Protein AF-A0A359FYI7-F1 (afdb_monomer)

Structure (mmCIF, N/CA/C/O backbone):
data_AF-A0A359FYI7-F1
#
_entry.id   AF-A0A359FYI7-F1
#
loop_
_atom_site.group_PDB
_atom_site.id
_atom_site.type_symbol
_atom_site.label_atom_id
_atom_site.label_alt_id
_atom_site.label_comp_id
_atom_site.label_asym_id
_atom_site.label_entity_id
_atom_site.label_seq_id
_atom_site.pdbx_PDB_ins_code
_atom_site.Cartn_x
_atom_site.Cartn_y
_atom_site.Cartn_z
_atom_site.occupancy
_atom_site.B_iso_or_equiv
_atom_site.auth_seq_id
_atom_site.auth_comp_id
_atom_site.auth_asym_id
_atom_site.auth_atom_id
_atom_site.pdbx_PDB_model_num
ATOM 1 N N . MET A 1 1 ? 6.802 -1.342 -11.731 1.00 88.00 1 MET A N 1
ATOM 2 C CA . MET A 1 1 ? 5.346 -1.140 -11.467 1.00 88.00 1 MET A CA 1
ATOM 3 C C . MET A 1 1 ? 5.186 0.031 -10.512 1.00 88.00 1 MET A C 1
ATOM 5 O O . MET A 1 1 ? 5.942 0.102 -9.551 1.00 88.00 1 MET A O 1
ATOM 9 N N . LEU A 1 2 ? 4.236 0.938 -10.749 1.00 93.81 2 LEU A N 1
ATOM 10 C CA . LEU A 1 2 ? 3.962 2.041 -9.822 1.00 93.81 2 LEU A CA 1
ATOM 11 C C . LEU A 1 2 ? 2.769 1.717 -8.913 1.00 93.81 2 LEU A C 1
ATOM 13 O O . LEU A 1 2 ? 1.808 1.096 -9.359 1.00 93.81 2 LEU A O 1
ATOM 17 N N . ILE A 1 3 ? 2.799 2.186 -7.668 1.00 95.56 3 ILE A N 1
ATOM 18 C CA . ILE A 1 3 ? 1.665 2.179 -6.739 1.00 95.56 3 ILE A CA 1
ATOM 19 C C . ILE A 1 3 ? 1.309 3.623 -6.396 1.00 95.56 3 ILE A C 1
ATOM 21 O O . ILE A 1 3 ? 2.156 4.389 -5.934 1.00 95.56 3 ILE A O 1
ATOM 25 N N . ARG A 1 4 ? 0.047 3.999 -6.597 1.00 97.06 4 ARG 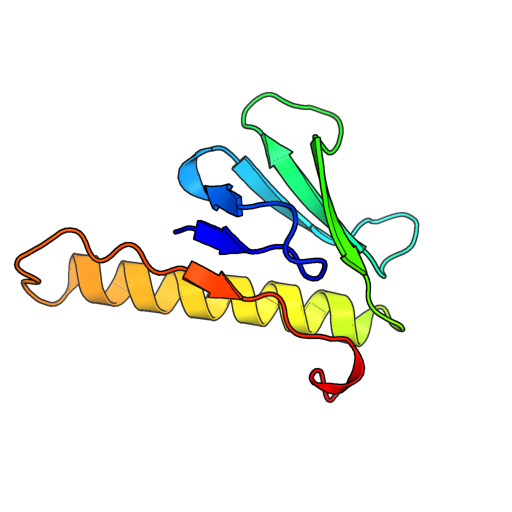A N 1
ATOM 26 C CA . ARG A 1 4 ? -0.522 5.245 -6.081 1.00 97.06 4 ARG A CA 1
ATOM 27 C C . ARG A 1 4 ? -1.089 4.978 -4.691 1.00 97.06 4 ARG A C 1
ATOM 29 O O . ARG A 1 4 ? -1.928 4.090 -4.553 1.00 97.06 4 ARG A O 1
ATOM 36 N N . SER A 1 5 ? -0.644 5.738 -3.691 1.00 97.56 5 SER A N 1
ATOM 37 C CA . SER A 1 5 ? -1.151 5.607 -2.322 1.00 97.56 5 SER A CA 1
ATOM 38 C C . SER A 1 5 ? -2.651 5.880 -2.237 1.00 97.56 5 SER A C 1
ATOM 40 O O . SER A 1 5 ? -3.228 6.566 -3.085 1.00 97.56 5 SER A O 1
ATOM 42 N N . GLN A 1 6 ? -3.277 5.363 -1.184 1.00 97.50 6 GLN A N 1
ATOM 43 C CA . GLN A 1 6 ? -4.719 5.458 -0.955 1.00 97.50 6 GLN A CA 1
ATOM 44 C C . GLN A 1 6 ? -5.198 6.915 -0.825 1.00 97.50 6 GLN A C 1
ATOM 46 O O . GLN A 1 6 ? -6.244 7.275 -1.367 1.00 97.50 6 GLN A O 1
ATOM 51 N N . ASP A 1 7 ? -4.391 7.768 -0.184 1.00 96.19 7 ASP A N 1
ATOM 52 C CA . ASP A 1 7 ? -4.607 9.219 -0.060 1.00 96.19 7 ASP A CA 1
ATOM 53 C C . ASP A 1 7 ? -4.259 10.006 -1.339 1.00 96.19 7 ASP A C 1
ATOM 55 O O . ASP A 1 7 ? -4.478 11.215 -1.422 1.00 96.19 7 ASP A O 1
ATOM 59 N N . LYS A 1 8 ? -3.722 9.319 -2.355 1.00 95.50 8 LYS A N 1
ATOM 60 C CA . LYS A 1 8 ? -3.278 9.869 -3.638 1.00 95.50 8 LYS A CA 1
ATOM 61 C C . LYS A 1 8 ? -2.172 10.917 -3.512 1.00 95.50 8 LYS A C 1
ATOM 63 O O . LYS A 1 8 ? -1.969 11.671 -4.461 1.00 95.50 8 LYS A O 1
ATOM 68 N N . LEU A 1 9 ? -1.440 10.994 -2.404 1.00 95.44 9 LEU A N 1
ATOM 69 C CA . LEU A 1 9 ? -0.335 11.947 -2.252 1.00 95.44 9 LEU A CA 1
ATOM 70 C C . LEU A 1 9 ? 0.997 11.375 -2.741 1.00 95.44 9 LEU A C 1
ATOM 72 O O . LEU A 1 9 ? 1.843 12.120 -3.232 1.00 95.44 9 LEU A O 1
ATOM 76 N N . GLN A 1 10 ? 1.160 10.055 -2.699 1.00 95.00 10 GLN A N 1
ATOM 77 C CA . GLN A 1 10 ? 2.407 9.372 -3.022 1.00 95.00 10 GLN A CA 1
ATOM 78 C C . GLN A 1 10 ? 2.262 8.554 -4.308 1.00 95.00 10 GLN A C 1
ATOM 80 O O . GLN A 1 10 ? 1.182 8.070 -4.662 1.00 95.00 10 GLN A O 1
ATOM 85 N N . LEU A 1 11 ? 3.352 8.451 -5.062 1.00 95.50 11 LEU A N 1
ATOM 86 C CA . LEU A 1 11 ? 3.480 7.568 -6.216 1.00 95.50 11 LEU A CA 1
ATOM 87 C C . LEU A 1 11 ? 4.817 6.849 -6.078 1.00 95.50 11 LEU A C 1
ATOM 89 O O . LEU A 1 11 ? 5.865 7.488 -6.108 1.00 95.50 11 LEU A O 1
ATOM 93 N N . ILE A 1 12 ? 4.763 5.540 -5.879 1.00 94.44 12 ILE A N 1
ATOM 94 C CA . ILE A 1 12 ? 5.904 4.729 -5.458 1.00 94.44 12 ILE A CA 1
ATOM 95 C C . ILE A 1 12 ? 6.257 3.750 -6.563 1.00 94.44 12 ILE A C 1
ATOM 97 O O . ILE A 1 12 ? 5.364 3.139 -7.144 1.00 94.44 12 ILE A O 1
ATOM 101 N N . ASN A 1 13 ? 7.549 3.583 -6.845 1.00 93.00 13 ASN A N 1
ATOM 102 C CA . ASN A 1 13 ? 8.021 2.540 -7.749 1.00 93.00 13 ASN A CA 1
ATOM 103 C C . ASN A 1 13 ? 8.398 1.290 -6.951 1.00 93.00 13 ASN A C 1
ATOM 105 O O . ASN A 1 13 ? 9.331 1.323 -6.153 1.00 93.00 13 ASN A O 1
ATOM 109 N N . LEU A 1 14 ? 7.698 0.185 -7.211 1.00 89.81 14 LEU A N 1
ATOM 110 C CA . LEU A 1 14 ? 7.965 -1.127 -6.614 1.00 89.81 14 LEU A CA 1
ATOM 111 C C . LEU A 1 14 ? 9.360 -1.668 -6.976 1.00 89.81 14 LEU A C 1
ATOM 113 O O . LEU A 1 14 ? 9.873 -2.523 -6.276 1.00 89.81 14 LEU A O 1
ATOM 117 N N . GLU A 1 15 ? 10.007 -1.160 -8.029 1.00 89.81 15 GLU A N 1
ATOM 118 C CA . GLU A 1 15 ? 11.406 -1.507 -8.343 1.00 89.81 15 GLU A CA 1
ATOM 119 C C . GLU A 1 15 ? 12.404 -0.94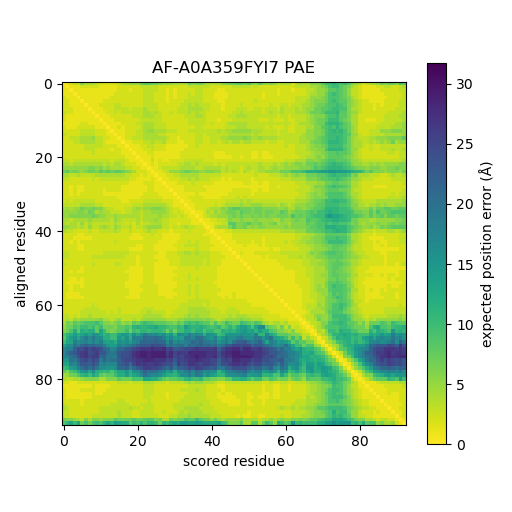2 -7.325 1.00 89.81 15 GLU A C 1
ATOM 121 O O . GLU A 1 15 ? 13.516 -1.450 -7.208 1.00 89.81 15 GLU A O 1
ATOM 126 N N . ASN A 1 16 ? 12.014 0.094 -6.576 1.00 92.75 16 ASN A N 1
ATOM 127 C CA . ASN A 1 16 ? 12.876 0.751 -5.597 1.00 92.75 16 ASN A CA 1
ATOM 128 C C . ASN A 1 16 ? 12.733 0.161 -4.192 1.00 92.75 16 ASN A C 1
ATOM 130 O O . ASN A 1 16 ? 13.372 0.664 -3.270 1.00 92.75 16 ASN A O 1
ATOM 134 N N . GLY A 1 17 ? 11.896 -0.860 -3.994 1.00 93.88 17 GLY A N 1
ATOM 135 C CA . GLY A 1 17 ? 11.548 -1.296 -2.649 1.00 93.88 17 GLY A CA 1
ATOM 136 C C . GLY A 1 17 ? 10.604 -2.484 -2.580 1.00 93.88 17 GLY A C 1
ATOM 137 O O . GLY A 1 17 ? 10.443 -3.246 -3.526 1.00 93.88 17 GLY A O 1
ATOM 138 N N . THR A 1 18 ? 9.978 -2.645 -1.421 1.00 94.69 18 THR A N 1
ATOM 139 C CA . THR A 1 18 ? 8.975 -3.681 -1.170 1.00 94.69 18 THR A CA 1
ATOM 140 C C . THR A 1 18 ? 7.825 -3.137 -0.333 1.00 94.69 18 THR A C 1
ATOM 142 O O . THR A 1 18 ? 7.976 -2.146 0.384 1.00 94.69 18 THR A O 1
ATOM 145 N N . THR A 1 19 ? 6.670 -3.790 -0.416 1.00 95.81 19 THR A N 1
ATOM 146 C CA . THR A 1 19 ? 5.488 -3.470 0.387 1.00 95.81 19 THR A CA 1
ATOM 147 C C . THR A 1 19 ? 5.168 -4.595 1.357 1.00 95.81 19 THR A C 1
ATOM 149 O O . THR A 1 19 ? 5.262 -5.766 0.995 1.00 95.81 19 THR A O 1
ATOM 152 N N . ALA A 1 20 ? 4.740 -4.254 2.570 1.00 96.62 20 ALA A N 1
ATOM 153 C CA . ALA A 1 20 ? 4.341 -5.229 3.581 1.00 96.62 20 ALA A CA 1
ATOM 154 C C . ALA A 1 20 ? 3.168 -4.716 4.421 1.00 96.62 20 ALA A C 1
ATOM 156 O O . ALA A 1 20 ? 2.980 -3.509 4.570 1.00 96.62 20 ALA A O 1
ATOM 157 N N . VAL A 1 21 ? 2.407 -5.637 5.012 1.00 97.12 21 VAL A N 1
ATOM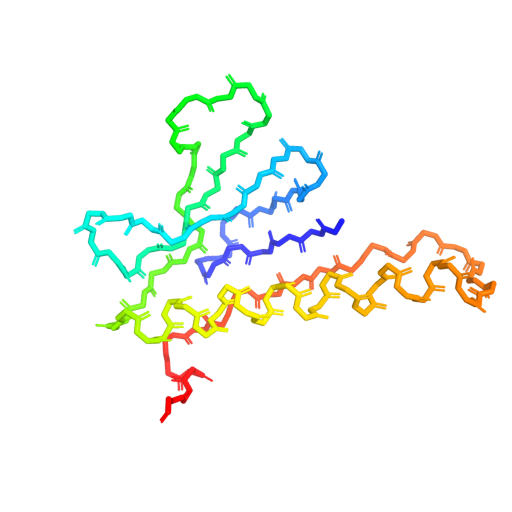 158 C CA . VAL A 1 21 ? 1.467 -5.301 6.088 1.00 97.12 21 VAL A CA 1
ATOM 159 C C . VAL A 1 21 ? 2.267 -5.003 7.359 1.00 97.12 21 VAL A C 1
ATOM 161 O O . VAL A 1 21 ? 3.173 -5.755 7.724 1.00 97.12 21 VAL A O 1
ATOM 164 N N . ASP A 1 22 ? 1.935 -3.915 8.047 1.00 95.75 22 ASP A N 1
ATOM 165 C CA . ASP A 1 22 ? 2.545 -3.557 9.328 1.00 95.75 22 ASP A CA 1
ATOM 166 C C . ASP A 1 22 ? 2.259 -4.633 10.386 1.00 95.75 22 ASP A C 1
ATOM 168 O O . ASP A 1 22 ? 1.116 -4.858 10.774 1.00 95.75 22 ASP A O 1
ATOM 172 N N . TYR A 1 23 ? 3.295 -5.275 10.920 1.00 91.25 23 TYR A N 1
ATOM 173 C CA . TYR A 1 23 ? 3.138 -6.337 11.918 1.00 91.25 23 TYR A CA 1
ATOM 174 C C . TYR A 1 23 ? 2.551 -5.862 13.260 1.00 91.25 23 TYR A C 1
ATOM 176 O O . TYR A 1 23 ? 2.090 -6.693 14.046 1.00 91.25 23 TYR A O 1
ATOM 184 N N . ARG A 1 24 ? 2.589 -4.555 13.562 1.00 90.81 24 ARG A N 1
ATOM 185 C CA . ARG A 1 24 ? 2.130 -3.990 14.841 1.00 90.81 24 ARG A CA 1
ATOM 186 C C . ARG A 1 24 ? 0.635 -3.697 14.836 1.00 90.81 24 ARG A C 1
ATOM 188 O O . ARG A 1 24 ? -0.059 -4.114 15.759 1.00 90.81 24 ARG A O 1
ATOM 195 N N . ASN A 1 25 ? 0.147 -2.962 13.835 1.00 90.38 25 ASN A N 1
ATOM 196 C CA . ASN A 1 25 ? -1.276 -2.602 13.726 1.00 90.38 25 ASN A CA 1
ATOM 197 C C . ASN A 1 25 ? -2.061 -3.523 12.786 1.00 90.38 25 ASN A C 1
ATOM 199 O O . ASN A 1 25 ? -3.284 -3.571 12.894 1.00 90.38 25 ASN A O 1
ATOM 203 N N . LYS A 1 26 ? -1.367 -4.241 11.892 1.00 94.69 26 LYS A N 1
ATOM 204 C CA . LYS A 1 26 ? -1.900 -5.158 10.878 1.00 94.69 26 LYS A CA 1
ATOM 205 C C . LYS A 1 26 ? -2.919 -4.574 9.907 1.00 94.69 26 LYS A C 1
ATOM 207 O O . LYS A 1 26 ? -3.547 -5.307 9.161 1.00 94.69 26 LYS A O 1
ATOM 212 N N . LYS A 1 27 ? -3.076 -3.259 9.909 1.00 96.94 27 LYS A N 1
ATOM 213 C CA . LYS A 1 27 ? -4.079 -2.514 9.146 1.00 96.94 27 LYS A CA 1
ATOM 214 C C . LYS A 1 27 ? -3.451 -1.628 8.083 1.00 96.94 27 LYS A C 1
ATOM 216 O O . LYS A 1 27 ? -4.121 -1.231 7.136 1.00 96.94 27 LYS A O 1
ATOM 221 N N . ASN A 1 28 ? -2.159 -1.354 8.228 1.00 97.38 28 ASN A N 1
ATOM 222 C CA . ASN A 1 28 ? -1.426 -0.471 7.346 1.00 97.38 28 ASN A CA 1
ATOM 223 C C . ASN A 1 28 ? -0.621 -1.270 6.331 1.00 97.38 28 ASN A C 1
ATOM 225 O O . ASN A 1 28 ? 0.026 -2.261 6.675 1.00 97.38 28 ASN A O 1
ATOM 229 N N . ILE A 1 29 ? -0.608 -0.781 5.095 1.00 97.44 29 ILE A N 1
ATOM 230 C CA . ILE A 1 29 ? 0.345 -1.195 4.071 1.00 97.44 29 ILE A CA 1
ATOM 231 C C . ILE A 1 29 ? 1.495 -0.201 4.092 1.00 97.44 29 ILE A C 1
ATOM 233 O O . ILE A 1 29 ? 1.309 1.006 3.918 1.00 97.44 29 ILE A O 1
ATOM 237 N N . LEU A 1 30 ? 2.687 -0.727 4.327 1.00 97.38 30 LEU A N 1
ATOM 238 C CA . LEU A 1 30 ? 3.933 0.011 4.417 1.00 97.38 30 LEU A CA 1
ATOM 239 C C . LEU A 1 30 ? 4.764 -0.221 3.162 1.00 97.38 30 LEU A C 1
ATOM 241 O O . LEU A 1 30 ? 4.729 -1.306 2.583 1.00 97.38 30 LEU A O 1
ATOM 245 N N . PHE A 1 31 ? 5.549 0.779 2.787 1.00 96.69 31 PHE A N 1
ATOM 246 C CA . PHE A 1 31 ? 6.581 0.681 1.767 1.00 96.69 31 PHE A CA 1
ATOM 247 C C . PHE A 1 31 ? 7.967 0.880 2.384 1.00 96.69 31 PHE A C 1
ATOM 249 O O . PHE A 1 31 ? 8.170 1.770 3.215 1.00 96.69 31 PHE A O 1
ATOM 256 N N . TYR A 1 32 ? 8.912 0.057 1.944 1.00 96.12 32 TYR A N 1
ATOM 257 C CA . TYR A 1 32 ? 10.311 0.064 2.352 1.00 96.12 32 TYR A CA 1
ATOM 258 C C . TYR A 1 32 ? 11.180 0.260 1.117 1.00 96.12 32 TYR A C 1
ATOM 260 O O . TYR A 1 32 ? 11.150 -0.586 0.222 1.00 96.12 32 TYR A O 1
ATOM 268 N N . ASP A 1 33 ? 11.982 1.325 1.079 1.00 95.06 33 ASP A N 1
ATOM 269 C CA . ASP A 1 33 ? 13.021 1.448 0.052 1.00 95.06 33 ASP A CA 1
ATOM 270 C C . ASP A 1 33 ? 14.086 0.352 0.204 1.00 95.06 33 ASP A C 1
ATOM 272 O O . ASP A 1 33 ? 14.363 -0.144 1.301 1.00 95.06 33 ASP A O 1
ATOM 276 N N . ILE A 1 34 ? 14.745 0.008 -0.902 1.00 93.62 34 ILE A N 1
ATOM 277 C CA . ILE A 1 34 ? 15.907 -0.880 -0.900 1.00 93.62 34 ILE A CA 1
ATOM 278 C C . ILE A 1 34 ? 16.981 -0.312 0.037 1.00 93.62 34 ILE A C 1
ATOM 280 O O . ILE A 1 34 ? 17.483 0.794 -0.149 1.00 93.62 34 ILE A O 1
ATOM 284 N N . GLY A 1 35 ? 17.368 -1.115 1.030 1.00 90.94 35 GLY A N 1
ATOM 285 C CA . GLY A 1 35 ? 18.381 -0.751 2.022 1.00 90.94 35 GLY A CA 1
ATOM 286 C C . GLY A 1 35 ? 17.833 -0.043 3.264 1.00 90.94 35 GLY A C 1
ATOM 287 O O . GLY A 1 35 ? 18.600 0.180 4.202 1.00 90.94 35 GLY A O 1
ATOM 288 N N . SER A 1 36 ? 16.533 0.258 3.317 1.00 91.50 36 SER A N 1
ATOM 289 C CA . SER A 1 36 ? 15.880 0.792 4.514 1.00 91.50 36 SER A CA 1
ATOM 290 C C . SER A 1 36 ? 15.499 -0.323 5.489 1.00 91.50 36 SER A C 1
ATOM 292 O O . SER A 1 36 ? 14.974 -1.364 5.101 1.00 91.50 36 SER A O 1
ATOM 294 N N . VAL A 1 37 ? 15.759 -0.094 6.779 1.00 87.88 37 VAL A N 1
ATOM 295 C CA . VAL A 1 37 ? 15.357 -1.001 7.875 1.00 87.88 37 VAL A CA 1
ATOM 296 C C . VAL A 1 37 ? 13.976 -0.629 8.427 1.00 87.88 37 VAL A C 1
ATOM 298 O O . VAL A 1 37 ? 13.240 -1.486 8.906 1.00 87.88 37 VAL A O 1
ATOM 301 N N . GLU A 1 38 ? 13.613 0.648 8.323 1.00 90.88 38 GLU A N 1
ATOM 302 C CA . GLU A 1 38 ? 12.332 1.201 8.759 1.00 90.88 38 GLU A CA 1
ATOM 303 C C . GLU A 1 38 ? 11.449 1.522 7.545 1.00 90.88 38 GLU A C 1
ATOM 305 O O . GLU A 1 38 ? 11.980 1.776 6.458 1.00 90.88 38 GLU A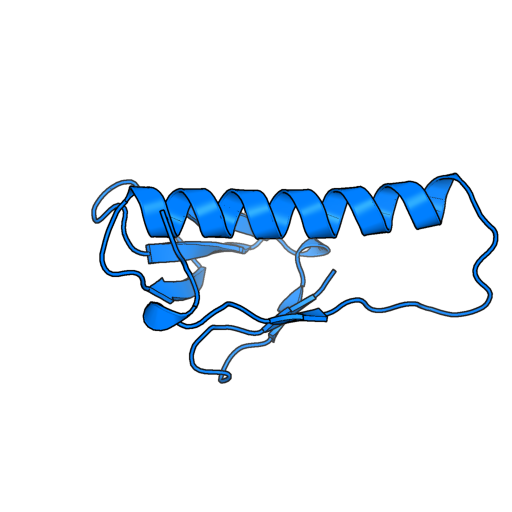 O 1
ATOM 310 N N . PRO A 1 39 ? 10.112 1.518 7.701 1.00 89.69 39 PRO A N 1
ATOM 311 C CA . PRO A 1 39 ? 9.213 1.863 6.610 1.00 89.69 39 PRO A CA 1
ATOM 312 C C . PRO A 1 39 ? 9.425 3.318 6.194 1.00 89.69 39 PRO A C 1
ATOM 314 O O . PRO A 1 39 ? 9.342 4.233 7.015 1.00 89.69 39 PRO A O 1
ATOM 317 N N . THR A 1 40 ? 9.656 3.537 4.903 1.00 92.12 40 THR A N 1
ATOM 318 C CA . THR A 1 40 ? 9.771 4.884 4.340 1.00 92.12 40 THR A CA 1
ATOM 319 C C . THR A 1 40 ? 8.411 5.576 4.349 1.00 92.12 40 THR A C 1
ATOM 321 O O . THR A 1 40 ? 8.323 6.794 4.521 1.00 92.12 40 THR A O 1
ATOM 324 N N . SER A 1 41 ? 7.324 4.831 4.126 1.00 93.69 41 SER A N 1
ATOM 325 C CA . SER A 1 41 ? 5.987 5.417 3.998 1.00 93.69 41 SER A CA 1
ATOM 326 C C . SER A 1 41 ? 4.864 4.433 4.310 1.00 93.69 41 SER A C 1
ATOM 328 O O . SER A 1 41 ? 4.968 3.244 4.021 1.00 93.69 41 SER A O 1
ATOM 330 N N . THR A 1 42 ? 3.753 4.954 4.834 1.00 96.44 42 THR A N 1
ATOM 331 C CA . THR A 1 42 ? 2.457 4.262 4.839 1.00 96.44 42 THR A CA 1
ATOM 332 C C . THR A 1 42 ? 1.711 4.628 3.563 1.00 96.44 42 THR A C 1
ATOM 334 O O . THR A 1 42 ? 1.579 5.812 3.244 1.00 96.44 42 THR A O 1
ATOM 337 N N . ILE A 1 43 ? 1.243 3.621 2.828 1.00 96.94 43 ILE A N 1
ATOM 338 C CA . ILE A 1 43 ? 0.675 3.785 1.481 1.00 96.94 43 ILE A CA 1
ATOM 339 C C . ILE A 1 43 ? -0.814 3.434 1.413 1.00 96.94 43 ILE A C 1
ATOM 341 O O . ILE A 1 43 ? -1.482 3.777 0.437 1.00 96.94 43 ILE A O 1
ATOM 345 N N . GLY A 1 44 ? -1.338 2.793 2.456 1.00 97.19 44 GLY A N 1
ATOM 346 C CA . GLY A 1 44 ? -2.764 2.579 2.672 1.00 97.19 44 GLY A CA 1
ATOM 347 C C . GLY A 1 44 ? -3.048 2.137 4.102 1.00 97.19 44 GLY A C 1
ATOM 348 O O . GLY A 1 44 ? -2.177 1.567 4.764 1.00 97.19 44 GLY A O 1
ATOM 349 N N . GLU A 1 45 ? -4.262 2.408 4.557 1.00 97.88 45 GLU A N 1
ATOM 350 C CA . GLU A 1 45 ? -4.795 2.032 5.862 1.00 97.88 45 GLU A CA 1
ATOM 351 C C . GLU A 1 45 ? -6.182 1.405 5.671 1.00 97.88 45 GLU A C 1
ATOM 353 O O . GLU A 1 45 ? -7.008 1.889 4.891 1.00 97.88 45 GLU A O 1
ATOM 358 N N . TYR A 1 46 ? -6.421 0.298 6.370 1.00 98.00 46 TYR A N 1
ATOM 359 C CA . TYR A 1 46 ? -7.639 -0.498 6.261 1.00 98.00 46 TYR A CA 1
ATOM 360 C C . TYR A 1 46 ? -8.241 -0.784 7.635 1.00 98.00 46 TYR A C 1
ATOM 362 O O . TYR A 1 46 ? -7.570 -0.793 8.665 1.00 98.00 46 TYR A O 1
ATOM 370 N N . SER A 1 47 ? -9.541 -1.046 7.675 1.00 96.94 47 SER A N 1
ATOM 371 C CA . SER A 1 47 ? -10.280 -1.241 8.922 1.00 96.94 47 SER A CA 1
ATOM 372 C C . SER A 1 47 ? -9.967 -2.575 9.613 1.00 96.94 47 SER A C 1
ATOM 374 O O . SER A 1 47 ? -10.116 -2.661 10.841 1.00 96.94 47 SER A O 1
ATOM 376 N N . SER A 1 48 ? -9.477 -3.584 8.879 1.00 97.44 48 SER A N 1
ATOM 377 C CA . SER A 1 48 ? -9.144 -4.919 9.398 1.00 97.44 48 SER A CA 1
ATOM 378 C C . SER A 1 48 ? -7.862 -5.519 8.797 1.00 97.44 48 SER A C 1
ATOM 380 O O . SER A 1 48 ? -7.379 -5.074 7.755 1.00 97.44 48 SER A O 1
ATOM 382 N N . GLU A 1 49 ? -7.323 -6.543 9.471 1.00 97.56 49 GLU A N 1
ATOM 383 C CA . GLU A 1 49 ? -6.144 -7.304 9.021 1.00 97.56 49 GLU A CA 1
ATOM 384 C C . GLU A 1 49 ? -6.416 -8.038 7.708 1.00 97.56 49 GLU A C 1
ATOM 386 O O . GLU A 1 49 ? -5.600 -8.014 6.790 1.00 97.56 49 GLU A O 1
ATOM 391 N N . GLU A 1 50 ? -7.600 -8.627 7.583 1.00 97.75 50 GLU A N 1
ATOM 392 C CA . GLU A 1 50 ? -8.024 -9.371 6.401 1.00 97.75 50 GLU A CA 1
ATOM 393 C C . GLU A 1 50 ? -8.089 -8.468 5.166 1.00 97.75 50 GLU A C 1
ATOM 395 O O . GLU A 1 50 ? -7.639 -8.863 4.091 1.00 97.75 50 GLU A O 1
ATOM 400 N N . LYS A 1 51 ? -8.579 -7.229 5.323 1.00 98.12 51 LYS A N 1
ATOM 401 C CA . LYS A 1 51 ? -8.586 -6.240 4.237 1.00 98.12 51 LYS A CA 1
ATOM 402 C C . LYS A 1 51 ? -7.174 -5.844 3.820 1.00 98.12 51 LYS A C 1
ATOM 404 O O . LYS A 1 51 ? -6.885 -5.812 2.627 1.00 98.12 51 LYS A O 1
ATOM 409 N N . ALA A 1 52 ? -6.290 -5.578 4.782 1.00 97.94 52 ALA A N 1
ATOM 410 C CA . ALA A 1 52 ? -4.904 -5.225 4.485 1.00 97.94 52 ALA A CA 1
ATOM 411 C C . ALA A 1 52 ? -4.183 -6.361 3.735 1.00 97.94 52 ALA A C 1
ATOM 413 O O . ALA A 1 52 ? -3.556 -6.121 2.702 1.00 97.94 52 ALA A O 1
ATOM 414 N N . ILE A 1 53 ? -4.332 -7.609 4.191 1.00 97.69 53 ILE A N 1
ATOM 415 C CA . ILE A 1 53 ? -3.764 -8.784 3.510 1.00 97.69 53 ILE A CA 1
ATOM 416 C C . ILE A 1 53 ? -4.342 -8.924 2.100 1.00 97.69 53 ILE A C 1
ATOM 418 O O . ILE A 1 53 ? -3.578 -9.058 1.148 1.00 97.69 53 ILE A O 1
ATOM 422 N N . LYS A 1 54 ? -5.664 -8.795 1.936 1.00 97.75 54 LYS A N 1
ATOM 423 C CA . LYS A 1 54 ? -6.300 -8.868 0.616 1.00 97.75 54 LYS A CA 1
ATOM 424 C C . LYS A 1 54 ? -5.743 -7.825 -0.354 1.00 97.75 54 LYS A C 1
ATOM 426 O O . LYS A 1 54 ? -5.542 -8.123 -1.529 1.00 97.75 54 LYS A O 1
ATOM 431 N N . VAL A 1 55 ? -5.475 -6.605 0.108 1.00 97.81 55 VAL A N 1
ATOM 432 C CA . VAL A 1 55 ? -4.867 -5.575 -0.745 1.00 97.81 55 VAL A CA 1
ATOM 433 C C . VAL A 1 55 ? -3.418 -5.908 -1.088 1.00 97.81 55 VAL A C 1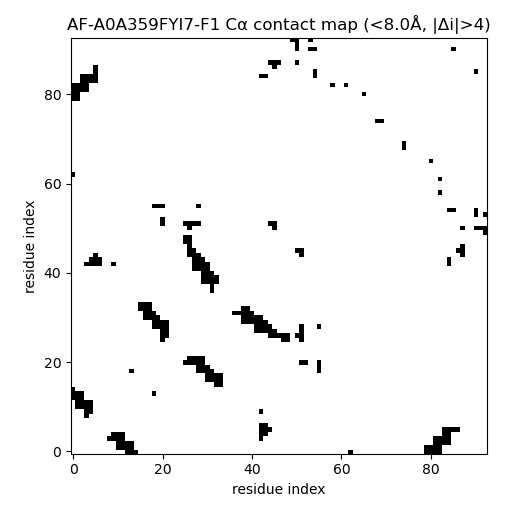
ATOM 435 O O . VAL A 1 55 ? -3.007 -5.680 -2.226 1.00 97.81 55 VAL A O 1
ATOM 438 N N . LEU A 1 56 ? -2.657 -6.489 -0.158 1.00 97.12 56 LEU A N 1
ATOM 439 C CA . LEU A 1 56 ? -1.317 -6.990 -0.461 1.00 97.12 56 LEU A CA 1
ATOM 440 C C . LEU A 1 56 ? -1.361 -8.084 -1.545 1.00 97.12 56 LEU A C 1
ATOM 442 O O . LEU A 1 56 ? -0.572 -8.027 -2.491 1.00 97.12 56 LEU A O 1
ATOM 446 N N . ASP A 1 57 ? -2.332 -8.999 -1.479 1.00 97.44 57 ASP A N 1
ATOM 447 C CA . ASP A 1 57 ? -2.560 -10.017 -2.514 1.00 97.44 57 ASP A CA 1
ATOM 448 C C . ASP A 1 57 ? -2.933 -9.377 -3.866 1.00 97.44 57 ASP A C 1
ATOM 450 O O . ASP A 1 57 ? -2.409 -9.764 -4.910 1.00 97.44 57 ASP A O 1
ATOM 454 N N . MET A 1 58 ? -3.775 -8.333 -3.872 1.00 96.00 58 MET A N 1
ATOM 455 C CA . MET A 1 58 ? -4.126 -7.593 -5.095 1.00 96.00 58 MET A CA 1
ATOM 456 C C . MET A 1 58 ? -2.910 -6.917 -5.747 1.00 96.00 58 MET A C 1
ATOM 458 O O . MET A 1 58 ? -2.814 -6.886 -6.979 1.00 96.00 58 MET 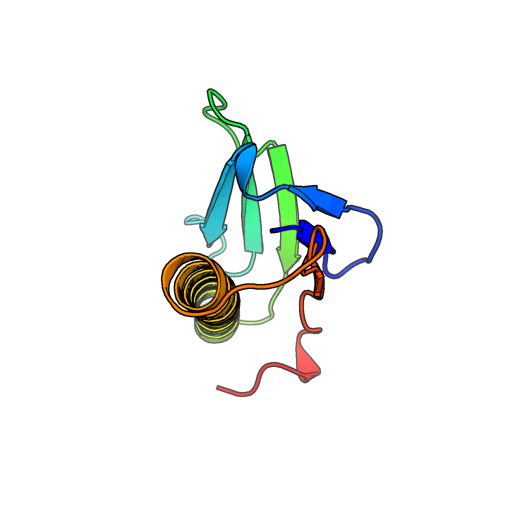A O 1
ATOM 462 N N . ILE A 1 59 ? -1.987 -6.375 -4.944 1.00 95.12 59 ILE A N 1
ATOM 463 C CA . ILE A 1 59 ? -0.721 -5.811 -5.434 1.00 95.12 59 ILE A CA 1
ATOM 464 C C . ILE A 1 59 ? 0.116 -6.918 -6.084 1.00 95.12 59 ILE A C 1
ATOM 466 O O . ILE A 1 59 ? 0.584 -6.739 -7.213 1.00 95.12 59 ILE A O 1
ATOM 470 N N . GLN A 1 60 ? 0.261 -8.066 -5.412 1.00 93.75 60 GLN A N 1
ATOM 471 C CA . GLN A 1 60 ? 0.997 -9.221 -5.932 1.00 93.75 60 GLN A CA 1
ATOM 472 C C . GLN A 1 60 ? 0.411 -9.713 -7.262 1.00 93.75 60 GLN A C 1
ATOM 474 O O . GLN A 1 60 ? 1.151 -9.902 -8.228 1.00 93.75 60 GLN A O 1
ATOM 479 N N . ASP A 1 61 ? -0.908 -9.877 -7.343 1.00 91.44 61 ASP A N 1
ATOM 480 C CA . ASP A 1 61 ? -1.595 -10.329 -8.554 1.00 91.44 61 ASP A CA 1
ATOM 481 C C . ASP A 1 61 ? -1.406 -9.357 -9.722 1.00 91.44 61 ASP A C 1
ATOM 483 O O . ASP A 1 61 ? -1.237 -9.777 -10.871 1.00 91.44 61 ASP A O 1
ATOM 487 N N . ASN A 1 62 ? -1.447 -8.048 -9.456 1.00 90.12 62 ASN A N 1
ATOM 488 C CA . ASN A 1 62 ? -1.209 -7.042 -10.487 1.00 90.12 62 ASN A CA 1
ATOM 489 C C . ASN A 1 62 ? 0.242 -7.095 -10.981 1.00 90.12 62 ASN A C 1
ATOM 491 O O . ASN A 1 62 ? 0.471 -7.103 -12.190 1.00 90.12 62 ASN A O 1
ATOM 495 N N . TYR A 1 63 ? 1.204 -7.217 -10.063 1.00 88.12 63 TYR A N 1
ATOM 496 C CA . TYR A 1 63 ? 2.618 -7.363 -10.397 1.00 88.12 63 TYR A CA 1
ATOM 497 C C . TYR A 1 63 ? 2.884 -8.619 -11.239 1.00 88.12 63 TYR A C 1
ATOM 499 O O . TYR A 1 63 ? 3.490 -8.525 -12.306 1.00 88.12 63 TYR A O 1
ATOM 507 N N . ALA A 1 64 ? 2.367 -9.778 -10.819 1.00 84.12 64 ALA A N 1
ATOM 508 C CA . ALA A 1 64 ? 2.533 -11.039 -11.539 1.00 84.12 64 ALA A CA 1
ATOM 509 C C . ALA A 1 64 ? 1.934 -10.977 -12.952 1.00 84.12 64 ALA A C 1
ATOM 511 O O . ALA A 1 64 ? 2.552 -11.444 -13.906 1.00 84.12 64 ALA A O 1
ATOM 512 N N . LYS A 1 65 ? 0.762 -10.345 -13.119 1.00 81.88 65 LYS A N 1
ATOM 513 C CA . LYS A 1 65 ? 0.163 -10.131 -14.447 1.00 81.88 65 LYS A CA 1
ATOM 514 C C . LYS A 1 65 ? 1.076 -9.312 -15.354 1.00 81.88 65 LYS A C 1
ATOM 516 O O . LYS A 1 65 ? 1.218 -9.666 -16.519 1.00 81.88 65 LYS A O 1
ATOM 521 N N . LEU A 1 66 ? 1.698 -8.250 -14.844 1.00 76.31 66 LEU A N 1
ATOM 522 C CA . LEU A 1 66 ? 2.629 -7.434 -15.631 1.00 76.31 66 LEU A CA 1
ATOM 523 C C . LEU A 1 66 ? 3.873 -8.220 -16.033 1.00 76.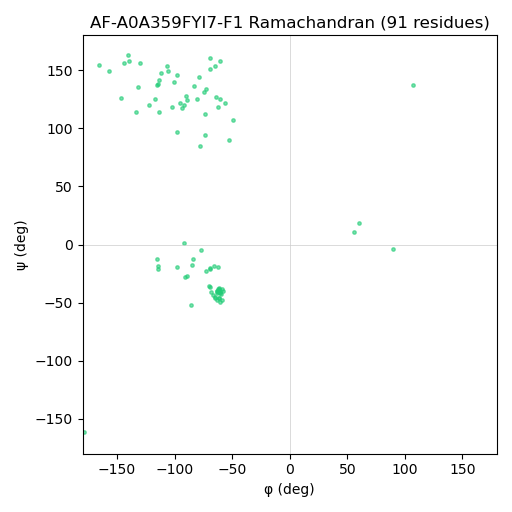31 66 LEU A C 1
ATOM 525 O O . LEU A 1 66 ? 4.251 -8.198 -17.204 1.00 76.31 66 LEU A O 1
ATOM 529 N N . ASP A 1 67 ? 4.461 -8.955 -15.091 1.00 69.19 67 ASP A N 1
ATOM 530 C CA . ASP A 1 67 ? 5.653 -9.762 -15.349 1.00 69.19 67 ASP A CA 1
ATOM 531 C C . ASP A 1 67 ? 5.378 -10.878 -16.376 1.00 69.19 67 ASP A C 1
ATOM 533 O O . ASP A 1 67 ? 6.152 -11.084 -17.313 1.00 69.19 67 ASP A O 1
ATOM 537 N N . CYS A 1 68 ? 4.210 -11.531 -16.296 1.00 61.75 68 CYS A N 1
ATOM 538 C CA . CYS A 1 68 ? 3.775 -12.511 -17.295 1.00 61.75 68 CYS A CA 1
ATOM 539 C C . CYS A 1 68 ? 3.617 -11.905 -18.699 1.00 61.75 68 CYS A C 1
ATOM 541 O O . CYS A 1 68 ? 3.968 -12.559 -19.683 1.00 61.75 68 CYS A O 1
ATOM 543 N N . VAL A 1 69 ? 3.097 -10.676 -18.820 1.00 63.78 69 VAL A N 1
ATOM 544 C CA . VAL A 1 69 ? 2.977 -10.010 -20.129 1.00 63.78 69 VAL A CA 1
ATOM 545 C C . VAL A 1 69 ? 4.366 -9.661 -20.676 1.00 63.78 69 VAL A C 1
ATOM 547 O O . VAL A 1 69 ? 4.618 -9.908 -21.854 1.00 63.78 69 VAL A O 1
ATOM 550 N N . HIS A 1 70 ? 5.285 -9.179 -19.832 1.00 60.88 70 HIS A N 1
ATOM 551 C CA . HIS A 1 70 ? 6.662 -8.863 -20.235 1.00 60.88 70 HIS A CA 1
ATOM 552 C C . HIS A 1 70 ? 7.431 -10.093 -20.747 1.00 60.88 70 HIS A C 1
ATOM 554 O O . HIS A 1 70 ? 8.177 -9.984 -21.719 1.00 60.88 70 HIS A O 1
ATOM 560 N N . HIS A 1 71 ? 7.231 -11.266 -20.138 1.00 61.00 71 HIS A N 1
ATOM 561 C CA . HIS A 1 71 ? 7.923 -12.496 -20.538 1.00 61.00 71 HIS A CA 1
ATOM 562 C C . HIS A 1 71 ? 7.261 -13.263 -21.701 1.00 61.00 71 HIS A C 1
ATOM 564 O O . HIS A 1 71 ? 7.922 -14.101 -22.316 1.00 61.00 71 HIS A O 1
ATOM 570 N N . GLY A 1 72 ? 5.984 -13.011 -22.019 1.00 60.59 72 GLY A N 1
ATOM 571 C CA . GLY A 1 72 ? 5.207 -13.843 -22.952 1.00 60.59 72 GLY A CA 1
ATOM 572 C C . GLY A 1 72 ? 4.761 -13.191 -24.266 1.00 60.59 72 GLY A C 1
ATOM 573 O O . GLY A 1 72 ? 4.450 -13.917 -25.211 1.00 60.59 72 GLY A O 1
ATOM 574 N N . VAL A 1 73 ? 4.696 -11.858 -24.367 1.00 53.00 73 VAL A N 1
ATOM 575 C CA . VAL A 1 73 ? 4.144 -11.171 -25.550 1.00 53.00 73 VAL A CA 1
ATOM 576 C C . VAL A 1 73 ? 4.888 -9.857 -25.792 1.00 53.00 73 VAL A C 1
ATOM 578 O O . VAL A 1 73 ? 4.964 -9.010 -24.911 1.00 53.00 73 VAL A O 1
ATOM 581 N N . TYR A 1 74 ? 5.404 -9.666 -27.012 1.00 53.06 74 TYR A N 1
ATOM 582 C CA . TYR A 1 74 ? 5.935 -8.386 -27.493 1.00 53.06 74 TYR A CA 1
ATOM 583 C C . TYR A 1 74 ? 4.942 -7.244 -27.213 1.00 53.06 74 TYR A C 1
ATOM 585 O O . TYR A 1 74 ? 3.945 -7.112 -27.924 1.00 53.06 74 TYR A O 1
ATOM 593 N N . ILE A 1 75 ? 5.245 -6.381 -26.241 1.00 52.25 75 ILE A N 1
ATOM 594 C CA . ILE A 1 75 ? 4.638 -5.052 -26.155 1.00 52.25 75 ILE A CA 1
ATOM 595 C C . ILE A 1 75 ? 5.652 -4.037 -26.677 1.00 52.25 75 ILE A C 1
ATOM 597 O O . ILE A 1 75 ? 6.760 -3.903 -26.163 1.00 52.25 75 ILE A O 1
ATOM 601 N N . HIS A 1 76 ? 5.278 -3.340 -27.746 1.00 43.88 76 HIS A N 1
ATOM 602 C CA . HIS A 1 76 ? 5.947 -2.124 -28.187 1.00 43.88 76 HIS A CA 1
ATOM 603 C C . HIS A 1 76 ? 5.563 -1.004 -27.206 1.00 43.88 76 HIS A C 1
ATOM 605 O O . HIS A 1 76 ? 4.407 -0.588 -27.185 1.00 43.88 76 HIS A O 1
ATOM 611 N N . GLY A 1 77 ? 6.524 -0.516 -26.421 1.00 48.81 77 GLY A N 1
ATOM 612 C CA . GLY A 1 77 ? 6.376 0.677 -25.582 1.00 48.81 77 GLY A CA 1
ATOM 613 C C . GLY A 1 77 ? 6.253 0.385 -24.087 1.00 48.81 77 GLY A C 1
ATOM 614 O O . GLY A 1 77 ? 5.550 -0.534 -23.674 1.00 48.81 77 GLY A O 1
ATOM 615 N N . ASP A 1 78 ? 6.950 1.200 -23.296 1.00 53.50 78 ASP A N 1
ATOM 616 C CA . ASP A 1 78 ? 7.015 1.186 -21.834 1.00 53.50 78 ASP A CA 1
ATOM 617 C C . ASP A 1 78 ? 5.613 1.209 -21.195 1.00 53.50 78 ASP A C 1
ATOM 619 O O . ASP A 1 78 ? 5.038 2.268 -20.931 1.00 53.50 78 ASP A O 1
ATOM 623 N N . CYS A 1 79 ? 5.022 0.038 -20.943 1.00 57.31 79 CYS A N 1
ATOM 624 C CA . CYS A 1 79 ? 3.753 -0.050 -20.230 1.00 57.31 79 CYS A CA 1
ATOM 625 C C . CYS A 1 79 ? 4.011 0.133 -18.730 1.00 57.31 79 CYS A C 1
ATOM 627 O O . CYS A 1 79 ? 4.169 -0.823 -17.971 1.00 57.31 79 CYS A O 1
ATOM 629 N N . VAL A 1 80 ? 4.073 1.388 -18.286 1.00 64.19 80 VAL A N 1
ATOM 630 C CA . VAL A 1 80 ? 4.113 1.710 -16.858 1.00 64.19 80 VAL A CA 1
ATOM 631 C C . VAL A 1 80 ? 2.721 1.474 -16.272 1.00 64.19 80 VAL A C 1
ATOM 633 O O . VAL A 1 80 ? 1.851 2.342 -16.323 1.00 64.19 80 VAL A O 1
ATOM 636 N N . SER A 1 81 ? 2.490 0.285 -15.718 1.00 80.25 81 SER A N 1
ATOM 637 C CA . SER A 1 81 ? 1.264 0.007 -14.968 1.00 80.25 81 SER A CA 1
ATOM 638 C C . SER A 1 81 ? 1.302 0.675 -13.599 1.00 80.25 81 SER A C 1
ATOM 640 O O . SER A 1 81 ? 2.292 0.567 -12.863 1.00 80.25 81 SER A O 1
ATOM 642 N N . VAL A 1 82 ? 0.209 1.368 -13.279 1.00 90.75 82 VAL A N 1
ATOM 643 C CA . VAL A 1 82 ? -0.011 2.039 -11.999 1.00 90.75 82 VAL A CA 1
ATOM 644 C C . VAL A 1 82 ? -1.153 1.343 -11.267 1.00 90.75 82 VAL A C 1
ATOM 646 O O . VAL A 1 82 ? -2.307 1.426 -11.688 1.00 90.75 82 VAL A O 1
ATOM 649 N N . PHE A 1 83 ? -0.848 0.704 -10.145 1.00 94.69 83 PHE A N 1
ATOM 650 C CA . PHE A 1 83 ? -1.845 0.174 -9.226 1.00 94.69 83 PHE A CA 1
ATOM 651 C C . PHE A 1 83 ? -2.375 1.287 -8.330 1.00 94.69 83 PHE A C 1
ATOM 653 O O . PHE A 1 83 ? -1.606 1.990 -7.675 1.00 94.69 83 PHE A O 1
ATOM 660 N N . GLN A 1 84 ? -3.692 1.461 -8.318 1.00 96.50 84 GLN A N 1
ATOM 661 C CA . GLN A 1 84 ? -4.360 2.401 -7.425 1.00 96.50 84 GLN A CA 1
ATOM 662 C C . GLN A 1 84 ? -4.749 1.655 -6.152 1.00 96.50 84 GLN A C 1
ATOM 664 O O . GLN A 1 84 ? -5.495 0.681 -6.234 1.00 96.50 84 GLN A O 1
ATOM 669 N N . MET A 1 85 ? -4.248 2.098 -4.997 1.00 97.19 85 MET A N 1
ATOM 670 C CA . MET A 1 85 ? -4.668 1.533 -3.716 1.00 97.19 85 MET A CA 1
ATOM 671 C C . MET A 1 85 ? -6.180 1.732 -3.525 1.00 97.19 85 MET A C 1
ATOM 673 O O . MET A 1 85 ? -6.646 2.876 -3.609 1.00 97.19 85 MET A O 1
ATOM 677 N N . PRO A 1 86 ? -6.946 0.658 -3.268 1.00 97.75 86 PRO A N 1
ATOM 678 C CA . PRO A 1 86 ? -8.382 0.765 -3.050 1.00 97.75 86 PRO A CA 1
ATOM 679 C C . PRO A 1 86 ? -8.685 1.473 -1.725 1.00 97.75 86 PRO A C 1
ATOM 681 O O . PRO A 1 86 ? -7.907 1.400 -0.764 1.00 97.75 86 PRO A O 1
ATOM 684 N N . GLN A 1 87 ? -9.828 2.148 -1.670 1.00 98.06 87 GLN A N 1
ATOM 685 C CA . GLN A 1 87 ? -10.406 2.653 -0.425 1.00 98.06 87 GLN A CA 1
ATOM 686 C C . GLN A 1 87 ? -10.901 1.490 0.442 1.00 98.06 87 GLN A C 1
ATOM 688 O O . GLN A 1 87 ? -11.115 0.384 -0.055 1.00 98.06 87 GLN A O 1
ATOM 693 N N . ASP A 1 88 ? -11.080 1.721 1.743 1.00 97.12 88 ASP A N 1
ATOM 694 C CA . ASP A 1 88 ? -11.499 0.656 2.660 1.00 97.12 88 ASP A CA 1
ATOM 695 C C . ASP A 1 88 ? -12.844 0.034 2.260 1.00 97.12 88 ASP A C 1
ATOM 697 O O . ASP A 1 88 ? -13.016 -1.184 2.348 1.00 97.12 88 ASP A O 1
ATOM 701 N N . GLU A 1 89 ? -13.783 0.847 1.777 1.00 96.69 89 GLU A N 1
ATOM 702 C CA . GLU A 1 89 ? -15.117 0.408 1.360 1.00 96.69 89 GLU A CA 1
ATOM 703 C C . GLU A 1 89 ? -15.099 -0.445 0.084 1.00 96.69 89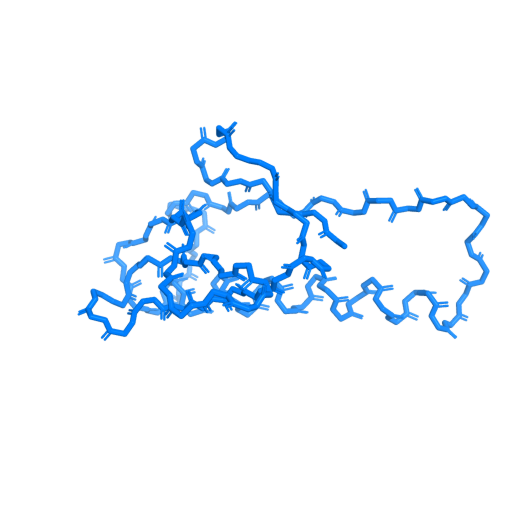 GLU A C 1
ATOM 705 O O . GLU A 1 89 ? -16.039 -1.197 -0.158 1.00 96.69 89 GLU A O 1
ATOM 710 N N . GLU A 1 90 ? -14.037 -0.357 -0.720 1.00 95.94 90 GLU A N 1
ATOM 711 C CA . GLU A 1 90 ? -13.875 -1.116 -1.968 1.00 95.94 90 GLU A CA 1
ATOM 712 C C . GLU A 1 90 ? -13.307 -2.526 -1.722 1.00 95.94 90 GLU A C 1
ATOM 714 O O . GLU A 1 90 ? -13.313 -3.372 -2.619 1.00 95.94 90 GLU A O 1
ATOM 719 N N . VAL A 1 91 ? -12.811 -2.795 -0.509 1.00 95.50 91 VAL A N 1
ATOM 720 C CA . VAL A 1 91 ? -12.227 -4.085 -0.127 1.00 95.50 91 VAL A CA 1
ATOM 721 C C . VAL A 1 91 ? -13.266 -4.922 0.617 1.00 95.50 91 VAL A C 1
ATOM 723 O O . VAL A 1 91 ? -13.455 -4.792 1.827 1.00 95.50 91 VAL A O 1
ATOM 726 N N . GLU A 1 92 ? -13.935 -5.811 -0.112 1.00 91.94 92 GLU A N 1
ATOM 727 C CA . GLU A 1 92 ? -14.814 -6.841 0.464 1.00 91.94 92 GLU A CA 1
ATOM 728 C C . GLU A 1 92 ? -13.974 -8.010 1.008 1.00 91.94 92 GLU A C 1
ATOM 730 O O . GLU A 1 92 ? -12.961 -8.338 0.401 1.00 91.94 92 GLU A O 1
ATOM 735 N N . VAL A 1 93 ? -14.350 -8.653 2.116 1.00 83.62 93 VAL A N 1
ATOM 736 C CA . VAL A 1 93 ? -13.638 -9.824 2.684 1.00 83.62 93 VAL A CA 1
ATOM 737 C C . VAL A 1 93 ? -14.532 -11.048 2.621 1.00 83.62 93 VAL A C 1
ATOM 739 O O . VAL A 1 93 ? -15.714 -10.912 3.005 1.00 83.62 93 VAL A O 1
#

Secondary structure (DSSP, 8-state):
-EEE-TTSS-EEEGGGEEEEE-TTTSSEEEEEETT-SS-SEEEEE-SSHHHHHHHHHHHHHHHHHHHHHHHHS---S----EEEPPPGGG---

pLDDT: mean 88.51, std 13.96, range [43.88, 98.12]

Radius of gyration: 13.71 Å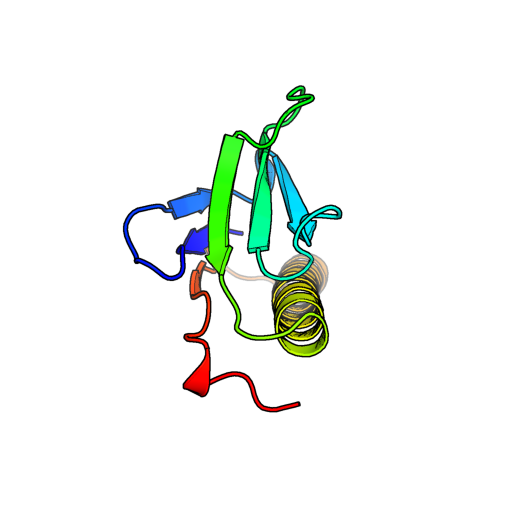; Cα contacts (8 Å, |Δi|>4): 147; chains: 1; bounding box: 34×26×43 Å

Sequence (93 aa):
MLIRSQDKLQLINLENGTTAVDYRNKKNILFYDIGSVEPTSTIGEYSSEEKAIKVLDMIQDNYAKLDCVHHGVYIHGDCVSVFQMPQDEEVEV

Solvent-accessible surface area (backbone atoms only — not comparable to full-atom values): 5461 Å² total; per-residue (Å²): 88,33,39,33,22,46,88,64,83,48,78,43,55,51,84,53,34,50,73,45,68,36,88,86,78,33,18,35,35,30,32,27,45,72,92,52,91,59,70,74,40,79,41,38,70,35,96,38,48,69,46,30,50,50,51,53,49,51,52,51,54,53,51,50,53,52,54,52,43,71,76,70,47,96,68,91,66,91,79,79,50,68,48,72,47,70,55,57,90,74,54,82,130

Foldseek 3Di:
DWEQAQVRPDIDDCVQWHWDQDPPPLFWIFTDGVPGPDTPDTRYGEPDNVQSVVQVVVVVVVVVVVVCCVVPDDDDDDPPDYHYRDDRVVRDD

Nearest PDB structures (foldseek):
  4d0n-assembly1_B  TM=6.687E-01  e=8.610E-01  Homo sapiens
  1x86-assembly2_C  TM=6.450E-01  e=3.437E+00  Homo sapiens
  2d9x-assembly1_A  TM=4.128E-01  e=5.797E-01  Homo sapiens
  3p6a-assembly1_A  TM=4.437E-01  e=9.871E+00  Homo sapiens

Mean predicted aligned error: 5.31 Å